Protein AF-A0A9P7Z4H4-F1 (afdb_monomer_lite)

Foldseek 3Di:
DDPPPPPPDPDQDFFDWDQKDKAFFAQAKKKKWKAAAWKFKAQPPDDPPDHTPDIDGHRPDTDIDMRGGRIMMIDHGMTIGIGD

pLDDT: mean 80.69, std 16.82, range [34.56, 93.56]

Radius of gyration: 15.37 Å;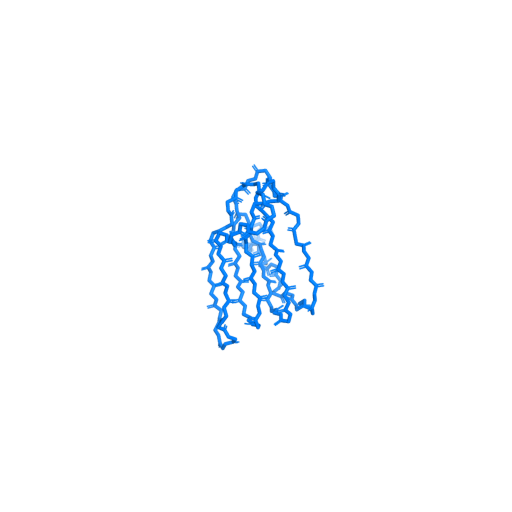 chains: 1; bounding box: 25×32×56 Å

Organism: NCBI:txid1763456

Structure (mmCIF, N/CA/C/O backbone):
data_AF-A0A9P7Z4H4-F1
#
_entry.id   AF-A0A9P7Z4H4-F1
#
loop_
_atom_site.group_PDB
_atom_site.id
_atom_site.type_symbol
_atom_site.label_atom_id
_atom_site.label_alt_id
_atom_site.label_comp_id
_atom_site.label_asym_id
_atom_site.label_entity_id
_atom_site.label_seq_id
_atom_site.pdbx_PDB_ins_code
_atom_site.Cartn_x
_atom_site.Cartn_y
_atom_site.Cartn_z
_atom_site.occupancy
_atom_site.B_iso_or_equiv
_atom_site.auth_seq_id
_atom_site.auth_comp_id
_atom_site.auth_asym_id
_atom_site.auth_atom_id
_atom_site.pdbx_PDB_model_num
ATOM 1 N N . MET A 1 1 ? -5.649 22.691 -39.939 1.00 39.06 1 MET A N 1
ATOM 2 C CA . MET A 1 1 ? -5.780 21.555 -39.008 1.00 39.06 1 MET A CA 1
ATOM 3 C C . MET A 1 1 ? -5.146 22.004 -37.707 1.00 39.06 1 MET A C 1
ATOM 5 O O . MET A 1 1 ? -3.930 22.046 -37.619 1.00 39.06 1 MET A O 1
ATOM 9 N N . SER A 1 2 ? -5.969 22.544 -36.810 1.00 46.62 2 SER A N 1
ATOM 10 C CA . SER A 1 2 ? -5.561 23.049 -35.499 1.00 46.62 2 SER A CA 1
ATOM 11 C C . SER A 1 2 ? -5.853 21.926 -34.523 1.00 46.62 2 SER A C 1
ATOM 13 O O . SER A 1 2 ? -7.016 21.706 -34.198 1.00 46.62 2 SER A O 1
ATOM 15 N N . GLU A 1 3 ? -4.831 21.173 -34.139 1.00 44.84 3 GLU A N 1
ATOM 16 C CA . GLU A 1 3 ? -4.961 20.179 -33.079 1.00 44.84 3 GLU A CA 1
ATOM 17 C C . GLU A 1 3 ? -5.165 20.945 -31.771 1.00 44.84 3 GLU A C 1
ATOM 19 O O . GLU A 1 3 ? -4.291 21.665 -31.288 1.00 44.84 3 GLU A O 1
ATOM 24 N N . SER A 1 4 ? -6.399 20.901 -31.275 1.00 41.47 4 SER A N 1
ATOM 25 C CA . SER A 1 4 ? -6.778 21.446 -29.983 1.00 41.47 4 SER A CA 1
ATOM 26 C C . SER A 1 4 ? -6.002 20.719 -28.895 1.00 41.47 4 SER A C 1
ATOM 28 O O . SER A 1 4 ? -6.080 19.498 -28.776 1.00 41.47 4 SER A O 1
ATOM 30 N N . VAL A 1 5 ? -5.273 21.497 -28.098 1.00 47.97 5 VAL A N 1
ATOM 31 C CA . VAL A 1 5 ? -4.654 21.080 -26.838 1.00 47.97 5 VAL A CA 1
ATOM 32 C C . VAL A 1 5 ? -5.771 20.563 -25.925 1.00 47.97 5 VAL A C 1
ATOM 34 O O . VAL A 1 5 ? -6.471 21.338 -25.281 1.00 47.97 5 VAL A O 1
ATOM 37 N N . GLY A 1 6 ? -6.011 19.258 -25.979 1.00 35.03 6 GLY A N 1
ATOM 38 C CA . GLY A 1 6 ? -7.144 18.588 -25.339 1.00 35.03 6 GLY A CA 1
ATOM 39 C C . GLY A 1 6 ? -7.167 17.069 -25.543 1.00 35.03 6 GLY A C 1
ATOM 40 O O . GLY A 1 6 ? -7.804 16.386 -24.754 1.00 35.03 6 GLY A O 1
ATOM 41 N N . ASP A 1 7 ? -6.427 16.545 -26.530 1.00 34.56 7 ASP A N 1
ATOM 42 C CA . ASP A 1 7 ? -6.392 15.109 -26.876 1.00 34.56 7 ASP A CA 1
ATOM 43 C C . ASP A 1 7 ? -5.086 14.380 -26.499 1.00 34.56 7 ASP A C 1
ATOM 45 O O . ASP A 1 7 ? -4.871 13.232 -26.890 1.00 34.56 7 ASP A O 1
ATOM 49 N N . VAL A 1 8 ? -4.206 14.999 -25.706 1.00 44.09 8 VAL A N 1
ATOM 50 C CA . VAL A 1 8 ? -3.109 14.251 -25.075 1.00 44.09 8 VAL A CA 1
ATOM 51 C C . VAL A 1 8 ? -3.654 13.683 -23.776 1.00 44.09 8 VAL A C 1
ATOM 53 O O . VAL A 1 8 ? -3.818 14.400 -22.790 1.00 44.09 8 VAL A O 1
ATOM 56 N N . ALA A 1 9 ? -3.984 12.394 -23.812 1.00 42.94 9 ALA A N 1
ATOM 57 C CA . ALA A 1 9 ? -4.212 11.589 -22.628 1.00 42.94 9 ALA A CA 1
ATOM 58 C C . ALA A 1 9 ? -3.152 11.934 -21.570 1.00 42.94 9 ALA A C 1
ATOM 60 O O . ALA A 1 9 ? -1.952 11.869 -21.828 1.00 42.94 9 ALA A O 1
ATOM 61 N N . ILE A 1 10 ? -3.668 12.370 -20.426 1.00 42.59 10 ILE A N 1
ATOM 62 C CA . ILE A 1 10 ? -3.012 12.754 -19.180 1.00 42.59 10 ILE A CA 1
ATOM 63 C C . ILE A 1 10 ? -1.703 11.974 -19.019 1.00 42.59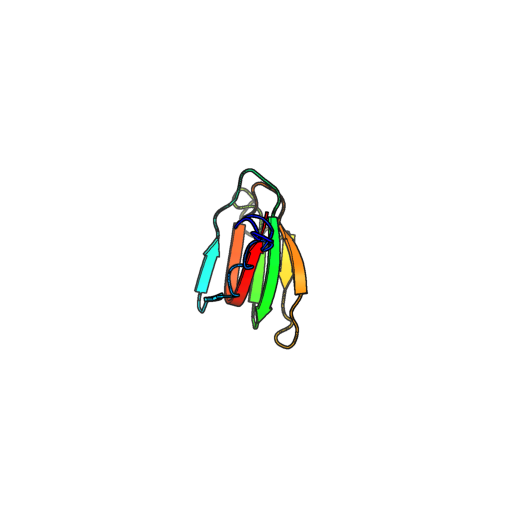 10 ILE A C 1
ATOM 65 O O . ILE A 1 10 ? -1.732 10.754 -18.861 1.00 42.59 10 ILE A O 1
ATOM 69 N N . GLU A 1 11 ? -0.574 12.685 -19.101 1.00 44.03 11 GLU A N 1
ATOM 70 C CA . GLU A 1 11 ? 0.742 12.160 -18.757 1.00 44.03 11 GLU A CA 1
ATOM 71 C C . GLU A 1 11 ? 0.640 11.496 -17.385 1.00 44.03 11 GLU A C 1
ATOM 73 O O . GLU A 1 11 ? 0.440 12.141 -16.357 1.00 44.03 11 GLU A O 1
ATOM 78 N N . GLU A 1 12 ? 0.688 10.172 -17.406 1.00 51.09 12 GLU A N 1
ATOM 79 C CA . GLU A 1 12 ? 0.793 9.329 -16.238 1.00 51.09 12 GLU A CA 1
ATOM 80 C C . GLU A 1 12 ? 1.898 9.864 -15.324 1.00 51.09 12 GLU A C 1
ATOM 82 O O . GLU A 1 12 ? 3.062 9.873 -15.725 1.00 51.09 12 GLU A O 1
ATOM 87 N N . GLU A 1 13 ? 1.552 10.291 -14.105 1.00 54.41 13 GLU A N 1
ATOM 88 C CA . GLU A 1 13 ? 2.563 10.689 -13.125 1.00 54.41 13 GLU A CA 1
ATOM 89 C C . GLU A 1 13 ? 3.656 9.606 -13.042 1.00 54.41 13 GLU A C 1
ATOM 91 O O . GLU A 1 13 ? 3.334 8.407 -12.967 1.00 54.41 13 GLU A O 1
ATOM 96 N N . PRO A 1 14 ? 4.944 9.985 -13.127 1.00 71.06 14 PRO A N 1
ATOM 97 C CA . PRO A 1 14 ? 6.022 9.014 -13.156 1.00 71.06 14 PRO A CA 1
ATOM 98 C C . PRO A 1 14 ? 6.041 8.226 -11.845 1.00 71.06 14 PRO A C 1
ATOM 100 O O . PRO A 1 14 ? 5.822 8.777 -10.771 1.00 71.06 14 PRO A O 1
ATOM 103 N N . GLN A 1 15 ? 6.335 6.925 -11.923 1.00 79.94 15 GLN A N 1
ATOM 104 C CA . GLN A 1 15 ? 6.609 6.137 -10.721 1.00 79.94 15 GLN A CA 1
ATOM 105 C C . GLN A 1 15 ? 7.709 6.813 -9.898 1.00 79.94 15 GLN A C 1
ATOM 107 O O . GLN A 1 15 ? 8.809 7.048 -10.402 1.00 79.94 15 GLN A O 1
ATOM 112 N N . GLU A 1 16 ? 7.440 7.043 -8.618 1.00 87.88 16 GLU A N 1
ATOM 113 C CA . GLU A 1 16 ? 8.401 7.626 -7.690 1.00 87.88 16 GLU A CA 1
ATOM 114 C C . GLU A 1 16 ? 9.017 6.551 -6.796 1.00 87.88 16 GLU A C 1
ATOM 116 O O . GLU A 1 16 ? 8.364 5.579 -6.407 1.00 87.88 16 GLU A O 1
ATOM 121 N N . TYR A 1 17 ? 10.301 6.711 -6.475 1.00 89.44 17 TYR A N 1
ATOM 122 C CA . TYR A 1 17 ? 10.991 5.817 -5.552 1.00 89.44 17 TYR A CA 1
ATOM 123 C C . TYR A 1 17 ? 10.862 6.312 -4.116 1.00 89.44 17 TYR A C 1
ATOM 125 O O . TYR A 1 17 ? 11.336 7.397 -3.776 1.00 89.44 17 TYR A O 1
ATOM 133 N N . TYR A 1 18 ? 10.343 5.453 -3.244 1.00 90.12 18 TYR A N 1
ATOM 134 C CA . TYR A 1 18 ? 10.259 5.712 -1.815 1.00 90.12 18 TYR A CA 1
ATOM 135 C C . TYR A 1 18 ? 11.131 4.727 -1.046 1.00 90.12 18 TYR A C 1
ATOM 137 O O . TYR A 1 18 ? 10.929 3.512 -1.080 1.00 90.12 18 TYR A O 1
ATOM 145 N N . ARG A 1 19 ? 12.081 5.270 -0.279 1.00 90.25 19 ARG A N 1
ATOM 146 C CA . ARG A 1 19 ? 12.852 4.495 0.704 1.00 90.25 19 ARG A CA 1
ATOM 147 C C . ARG A 1 19 ? 11.981 4.083 1.893 1.00 90.25 19 ARG A C 1
ATOM 149 O O . ARG A 1 19 ? 12.095 2.975 2.402 1.00 90.25 19 ARG A O 1
ATOM 156 N N . GLY A 1 20 ? 11.091 4.977 2.308 1.00 91.69 20 GLY A N 1
ATOM 157 C CA . GLY A 1 20 ? 10.112 4.762 3.362 1.00 91.69 20 GLY A CA 1
ATOM 158 C C . GLY A 1 20 ? 9.045 5.842 3.276 1.00 91.69 20 GLY A C 1
ATOM 159 O O . GLY A 1 20 ? 9.369 7.020 3.412 1.00 91.69 20 GLY A O 1
ATOM 160 N N . HIS A 1 21 ? 7.801 5.455 3.016 1.00 93.00 21 HIS A N 1
ATOM 161 C CA . HIS A 1 21 ? 6.68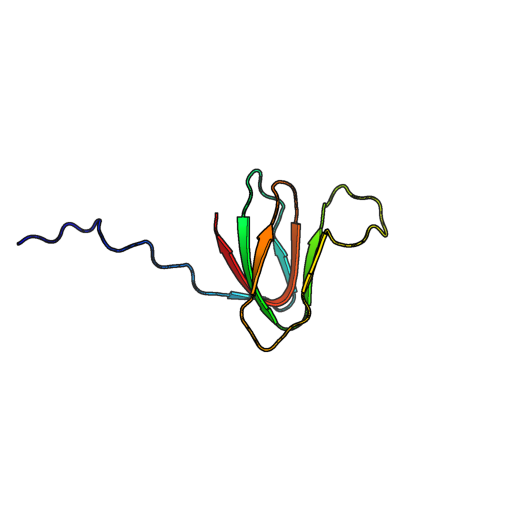1 6.386 2.918 1.00 93.00 21 HIS A CA 1
ATOM 162 C C . HIS A 1 21 ? 5.365 5.699 3.291 1.00 93.00 21 HIS A C 1
ATOM 164 O O . HIS A 1 21 ? 5.225 4.483 3.138 1.00 93.00 21 HIS A O 1
ATOM 170 N N . VAL A 1 22 ? 4.413 6.480 3.796 1.00 92.25 22 VAL A N 1
ATOM 171 C CA . VAL A 1 22 ? 3.042 6.033 4.046 1.00 92.25 22 VAL A CA 1
ATOM 172 C C . VAL A 1 22 ? 2.120 6.972 3.294 1.00 92.25 22 VAL A C 1
ATOM 174 O O . VAL A 1 22 ? 2.130 8.168 3.563 1.00 92.25 22 VAL A O 1
ATOM 177 N N . PHE A 1 23 ? 1.353 6.423 2.360 1.00 90.81 23 PHE A N 1
ATOM 178 C CA . PHE A 1 23 ? 0.254 7.137 1.735 1.00 90.81 23 PHE A CA 1
ATOM 179 C C . PHE A 1 23 ? -0.982 6.991 2.610 1.00 90.81 23 PHE A C 1
ATOM 181 O O . PHE A 1 23 ? -1.402 5.864 2.906 1.00 90.81 23 PHE A O 1
ATOM 188 N N . ASP A 1 24 ? -1.563 8.127 2.976 1.00 91.94 24 ASP A N 1
ATOM 189 C CA . ASP A 1 24 ? -2.783 8.184 3.770 1.00 91.94 24 ASP A CA 1
ATOM 190 C C . ASP A 1 24 ? -3.956 7.493 3.055 1.00 91.94 24 ASP A C 1
ATOM 192 O O . ASP A 1 24 ? -3.972 7.292 1.826 1.00 91.94 24 ASP A O 1
ATOM 196 N N . ALA A 1 25 ? -4.954 7.112 3.849 1.00 91.62 25 ALA A N 1
ATOM 197 C CA . ALA A 1 25 ? -6.212 6.593 3.346 1.00 91.62 25 ALA A CA 1
ATOM 198 C C . ALA A 1 25 ? -6.936 7.646 2.494 1.00 91.62 25 ALA A C 1
ATOM 200 O O . ALA A 1 25 ? -6.978 8.823 2.842 1.00 91.62 25 ALA A O 1
ATOM 201 N N . ALA A 1 26 ? -7.511 7.208 1.375 1.00 88.81 26 ALA A N 1
ATOM 202 C CA . ALA A 1 26 ? -8.359 8.041 0.530 1.00 88.81 26 ALA A CA 1
ATOM 203 C C . ALA A 1 26 ? -9.826 7.625 0.668 1.00 88.81 26 ALA A C 1
ATOM 205 O O . ALA A 1 26 ? -10.121 6.451 0.887 1.00 88.81 26 ALA A O 1
ATOM 206 N N . ASP A 1 27 ? -10.741 8.569 0.449 1.00 91.44 27 ASP A N 1
ATOM 207 C CA . ASP A 1 27 ? -12.194 8.330 0.477 1.00 91.44 27 ASP A CA 1
ATOM 208 C C . ASP A 1 27 ? -12.725 7.613 -0.784 1.00 91.44 27 ASP A C 1
ATOM 210 O O . ASP A 1 27 ? -13.932 7.514 -0.998 1.00 91.44 27 ASP A O 1
ATOM 214 N N . HIS A 1 28 ? -11.832 7.154 -1.661 1.00 88.75 28 HIS A N 1
ATOM 215 C CA . HIS A 1 28 ? -12.140 6.431 -2.891 1.00 88.75 28 HIS A CA 1
ATOM 216 C C . HIS A 1 28 ? -11.133 5.302 -3.110 1.00 88.75 28 HIS A C 1
ATOM 218 O O . HIS A 1 28 ? -10.007 5.360 -2.605 1.00 88.75 28 HIS A O 1
ATOM 224 N N . ASP A 1 29 ? -11.548 4.294 -3.875 1.00 90.75 29 ASP A N 1
ATOM 225 C CA . ASP A 1 29 ? -10.665 3.217 -4.314 1.00 90.75 29 ASP A CA 1
ATOM 226 C C . ASP A 1 29 ? -9.559 3.783 -5.210 1.00 90.75 29 ASP A C 1
ATOM 228 O O . ASP A 1 29 ? -9.780 4.727 -5.971 1.00 90.75 29 ASP A O 1
ATOM 232 N N . ARG A 1 30 ? -8.356 3.226 -5.089 1.00 93.00 30 ARG A N 1
ATOM 233 C CA . ARG A 1 30 ? -7.182 3.598 -5.886 1.00 93.00 30 ARG A CA 1
ATOM 234 C C . ARG A 1 30 ? -6.539 2.338 -6.439 1.00 93.00 30 ARG A C 1
ATOM 236 O O . ARG A 1 30 ? -6.621 1.284 -5.819 1.00 93.00 30 ARG A O 1
ATOM 243 N N . THR A 1 31 ? -5.799 2.450 -7.527 1.00 91.50 31 THR A N 1
ATOM 244 C CA . THR A 1 31 ? -4.898 1.391 -7.989 1.00 91.50 31 THR A CA 1
ATOM 245 C C . THR A 1 31 ? -3.465 1.785 -7.665 1.00 91.50 31 THR A C 1
ATOM 247 O O . THR A 1 31 ? -3.041 2.911 -7.923 1.00 91.50 31 THR A O 1
ATOM 250 N N . ILE A 1 32 ? -2.705 0.861 -7.080 1.00 90.69 32 ILE A N 1
ATOM 251 C CA . ILE A 1 32 ? -1.262 1.003 -6.913 1.00 90.69 32 ILE A CA 1
ATOM 252 C C . ILE A 1 32 ? -0.539 0.165 -7.958 1.00 90.69 32 ILE A C 1
ATOM 254 O O . ILE A 1 32 ? -0.668 -1.055 -7.972 1.00 90.69 32 ILE A O 1
ATOM 258 N N . THR A 1 33 ? 0.300 0.808 -8.764 1.00 91.00 33 THR A N 1
ATOM 259 C CA . THR A 1 33 ? 1.328 0.133 -9.558 1.00 91.00 33 THR A CA 1
ATOM 260 C C . THR A 1 33 ? 2.637 0.205 -8.800 1.00 91.00 33 THR A C 1
ATOM 262 O O . THR A 1 33 ? 3.109 1.294 -8.454 1.00 91.00 33 THR A O 1
ATOM 265 N N . CYS A 1 34 ? 3.271 -0.941 -8.557 1.00 88.38 34 CYS A N 1
ATOM 266 C CA . CYS A 1 34 ? 4.473 -0.947 -7.741 1.00 88.38 34 CYS A CA 1
ATOM 267 C C . CYS A 1 34 ? 5.520 -2.009 -8.064 1.00 88.38 34 CYS A C 1
ATOM 269 O O . CYS A 1 34 ? 5.227 -3.083 -8.589 1.00 88.38 34 CYS A O 1
ATOM 271 N N . ARG A 1 35 ? 6.772 -1.702 -7.706 1.00 88.06 35 ARG A N 1
ATOM 272 C CA . ARG A 1 35 ? 7.934 -2.587 -7.854 1.00 88.06 35 ARG A CA 1
ATOM 273 C C . ARG A 1 35 ? 8.969 -2.307 -6.774 1.00 88.06 35 ARG A C 1
ATOM 275 O O . ARG A 1 35 ? 9.539 -1.220 -6.731 1.00 88.06 35 ARG A O 1
ATOM 282 N N . GLY A 1 36 ? 9.286 -3.303 -5.952 1.00 84.56 36 GLY A N 1
ATOM 283 C CA . GLY A 1 36 ? 10.350 -3.171 -4.960 1.00 84.56 36 GLY A CA 1
ATOM 284 C C . GLY A 1 36 ? 10.249 -4.156 -3.808 1.00 84.56 36 GLY A C 1
ATOM 285 O O . GLY A 1 36 ? 9.665 -5.234 -3.936 1.00 84.56 36 GLY A O 1
ATOM 286 N N . THR A 1 37 ? 10.873 -3.792 -2.694 1.00 83.25 37 THR A N 1
ATOM 287 C CA . THR A 1 37 ? 11.173 -4.716 -1.598 1.00 83.25 37 THR A CA 1
ATOM 288 C C . THR A 1 37 ? 9.946 -5.042 -0.759 1.00 83.25 37 THR A C 1
ATOM 290 O O . THR A 1 37 ? 9.671 -6.221 -0.514 1.00 83.25 37 THR A O 1
ATOM 293 N N . LEU A 1 38 ? 9.211 -4.026 -0.296 1.00 85.56 38 LEU A N 1
ATOM 294 C CA . LEU A 1 38 ? 8.065 -4.247 0.577 1.00 85.56 38 LEU A CA 1
ATOM 295 C C . LEU A 1 38 ? 6.999 -3.164 0.433 1.00 85.56 38 LEU A C 1
ATOM 297 O O . LEU A 1 38 ? 7.253 -1.986 0.678 1.00 85.56 38 LEU A O 1
ATOM 301 N N . ILE A 1 39 ? 5.777 -3.599 0.129 1.00 88.06 39 ILE A N 1
ATOM 302 C CA . ILE A 1 39 ? 4.584 -2.747 0.136 1.00 88.06 39 ILE A CA 1
ATOM 303 C C . ILE A 1 39 ? 3.482 -3.451 0.910 1.00 88.06 39 ILE A C 1
ATOM 305 O O . ILE A 1 39 ? 3.321 -4.670 0.809 1.00 88.06 39 ILE A O 1
ATOM 309 N N . MET A 1 40 ? 2.760 -2.691 1.723 1.00 91.12 40 MET A N 1
ATOM 310 C CA . MET A 1 40 ? 1.672 -3.189 2.555 1.00 91.12 40 MET A CA 1
ATOM 311 C C . MET A 1 40 ? 0.470 -2.264 2.438 1.00 91.12 40 MET A C 1
ATOM 313 O O . MET A 1 40 ? 0.598 -1.069 2.684 1.00 91.12 40 MET A O 1
ATOM 317 N N . ILE A 1 41 ? -0.690 -2.834 2.133 1.00 91.44 41 ILE A N 1
ATOM 318 C CA . ILE A 1 41 ? -1.982 -2.151 2.213 1.00 91.44 41 ILE A CA 1
ATOM 319 C C . ILE A 1 41 ? -2.652 -2.619 3.500 1.00 91.44 41 ILE A C 1
ATOM 321 O O . ILE A 1 41 ? -2.727 -3.826 3.745 1.00 91.44 41 ILE A O 1
ATOM 325 N N . TYR A 1 42 ? -3.105 -1.705 4.348 1.00 90.56 42 TYR A N 1
ATOM 326 C CA . TYR A 1 42 ? -3.741 -2.054 5.620 1.00 90.56 42 TYR A CA 1
ATOM 327 C C . TYR A 1 42 ? -4.806 -1.032 6.005 1.00 90.56 42 TYR A C 1
ATOM 329 O O . TYR A 1 42 ? -4.732 0.135 5.631 1.00 90.56 42 TYR A O 1
ATOM 337 N N . ASP A 1 43 ? -5.787 -1.499 6.768 1.00 90.50 43 ASP A N 1
ATOM 338 C CA . ASP A 1 43 ? -6.785 -0.639 7.390 1.00 90.50 43 ASP A CA 1
ATOM 339 C C . ASP A 1 43 ? -6.148 0.035 8.621 1.00 90.50 43 ASP A C 1
ATOM 341 O O . ASP A 1 43 ? -5.697 -0.674 9.533 1.00 90.50 43 ASP A O 1
ATOM 345 N N . PRO A 1 44 ? -6.066 1.376 8.669 1.00 88.19 44 PRO A N 1
ATOM 346 C CA . PRO A 1 44 ? -5.498 2.093 9.808 1.00 88.19 44 PRO A CA 1
ATOM 347 C C . PRO A 1 44 ? -6.301 1.914 11.102 1.00 88.19 44 PRO A C 1
ATOM 349 O O . PRO A 1 44 ? -5.744 2.071 12.190 1.00 88.19 44 PRO A O 1
ATOM 352 N N . ASN A 1 45 ? -7.582 1.553 11.006 1.00 88.75 45 ASN A N 1
ATOM 353 C CA . ASN A 1 45 ? -8.465 1.330 12.150 1.00 88.75 45 ASN A CA 1
ATOM 354 C C . ASN A 1 45 ? -8.427 -0.116 12.660 1.00 88.75 45 ASN A C 1
ATOM 356 O O . ASN A 1 45 ? -9.020 -0.421 13.699 1.00 88.75 45 ASN A O 1
ATOM 360 N N . ALA A 1 46 ? -7.735 -1.019 11.960 1.00 87.06 46 ALA A N 1
ATOM 361 C CA . ALA A 1 46 ? -7.626 -2.404 12.384 1.00 87.06 46 ALA A CA 1
ATOM 362 C C . ALA A 1 46 ? -6.850 -2.533 13.706 1.00 87.06 46 ALA A C 1
ATOM 364 O O . ALA A 1 46 ? -5.886 -1.814 13.986 1.00 87.06 46 ALA A O 1
ATOM 365 N N . ALA A 1 47 ? -7.244 -3.509 14.527 1.00 87.12 47 ALA A N 1
ATOM 366 C CA . ALA A 1 47 ? -6.575 -3.787 15.793 1.00 87.12 47 ALA A CA 1
ATOM 367 C C . ALA A 1 47 ? -5.079 -4.098 15.589 1.00 87.12 47 ALA A C 1
ATOM 369 O O . ALA A 1 47 ? -4.673 -4.696 14.586 1.00 87.12 47 ALA A O 1
ATOM 370 N N . LYS A 1 48 ? -4.242 -3.746 16.575 1.00 79.75 48 LYS A N 1
ATOM 371 C CA . LYS A 1 48 ? -2.803 -4.057 16.538 1.00 79.75 48 LYS A CA 1
ATOM 372 C C . LYS A 1 48 ? -2.578 -5.560 16.350 1.00 79.75 48 LYS A C 1
ATOM 374 O O . LYS A 1 48 ? -3.144 -6.368 17.076 1.00 79.75 48 LYS A O 1
ATOM 379 N N . GLY A 1 49 ? -1.711 -5.917 15.404 1.00 80.25 49 GLY A N 1
ATOM 380 C CA . GLY A 1 49 ? -1.408 -7.312 15.066 1.00 80.25 49 GLY A CA 1
ATOM 381 C C . GLY A 1 49 ? -2.291 -7.905 13.965 1.00 80.25 49 GLY A C 1
ATOM 382 O O . GLY A 1 49 ? -2.026 -9.026 13.536 1.00 80.25 49 GLY A O 1
ATOM 383 N N . THR A 1 50 ? -3.283 -7.161 13.464 1.00 86.25 50 THR A N 1
ATOM 384 C CA . THR A 1 50 ? -4.035 -7.557 12.267 1.00 86.25 50 THR A CA 1
ATOM 385 C C . THR A 1 50 ? -3.099 -7.609 11.061 1.00 86.25 50 THR A C 1
ATOM 387 O O . THR A 1 50 ? -2.252 -6.731 10.872 1.00 86.25 50 THR A O 1
ATOM 390 N N . ALA A 1 51 ? -3.220 -8.668 10.261 1.00 86.94 51 ALA A N 1
ATOM 391 C CA . ALA A 1 51 ? -2.449 -8.804 9.035 1.00 86.94 51 ALA A CA 1
ATOM 392 C C . ALA A 1 51 ? -2.832 -7.696 8.034 1.00 86.94 51 ALA A C 1
ATOM 394 O O . ALA A 1 51 ? -3.992 -7.285 7.998 1.00 86.94 51 ALA A O 1
ATOM 395 N N . PRO A 1 52 ? -1.885 -7.212 7.211 1.00 86.19 52 PRO A N 1
ATOM 396 C CA . PRO A 1 52 ? -2.218 -6.282 6.140 1.00 86.19 52 PRO A CA 1
ATOM 397 C C . PRO A 1 52 ? -3.175 -6.947 5.144 1.00 86.19 52 PRO A C 1
ATOM 399 O O . PRO A 1 52 ? -3.054 -8.144 4.877 1.00 86.19 52 PRO A O 1
ATOM 402 N N . TYR A 1 53 ? -4.080 -6.153 4.573 1.00 84.69 53 TYR A N 1
ATOM 403 C CA . TYR A 1 53 ? -4.987 -6.571 3.501 1.00 84.69 53 TYR A CA 1
ATOM 404 C C . TYR A 1 53 ? -4.218 -7.162 2.324 1.00 84.69 53 TYR A C 1
ATOM 406 O O . TYR A 1 53 ? -4.564 -8.216 1.797 1.00 84.69 53 TYR A O 1
ATOM 414 N N . TRP A 1 54 ? -3.116 -6.506 1.967 1.00 88.44 54 TRP A N 1
ATOM 415 C CA . TRP A 1 54 ? -2.216 -6.998 0.945 1.00 88.44 54 TRP A CA 1
ATOM 416 C C . TRP A 1 54 ? -0.766 -6.735 1.314 1.00 88.44 54 TRP A C 1
ATOM 418 O O . TRP A 1 54 ? -0.425 -5.719 1.924 1.00 88.44 54 TRP A O 1
ATOM 428 N N . LYS A 1 55 ? 0.103 -7.668 0.928 1.00 87.00 55 LYS A N 1
ATOM 429 C CA . LYS A 1 55 ? 1.543 -7.567 1.131 1.00 87.00 55 LYS A CA 1
ATOM 430 C C . LYS A 1 55 ? 2.276 -8.022 -0.114 1.00 87.00 55 LYS A C 1
ATOM 432 O O . LYS A 1 55 ? 2.225 -9.194 -0.481 1.00 87.00 55 LYS A O 1
ATOM 437 N N . TYR A 1 56 ? 3.036 -7.109 -0.691 1.00 79.88 56 TYR A N 1
ATOM 438 C CA . TYR A 1 56 ? 3.862 -7.369 -1.855 1.00 79.88 56 TYR A CA 1
ATOM 439 C C . TYR A 1 56 ? 5.318 -7.599 -1.465 1.00 79.88 56 TYR A C 1
ATOM 441 O O . TYR A 1 56 ? 5.872 -6.876 -0.633 1.00 79.88 56 TYR A O 1
ATOM 449 N N . LYS A 1 57 ? 5.936 -8.609 -2.083 1.00 72.62 57 LYS A N 1
ATOM 450 C CA . LYS A 1 57 ? 7.361 -8.943 -1.945 1.00 72.62 57 LYS A CA 1
ATOM 451 C C . LYS A 1 57 ? 7.930 -9.482 -3.261 1.00 72.62 57 LYS A C 1
ATOM 453 O O . LYS A 1 57 ? 8.524 -10.559 -3.284 1.00 72.62 57 LYS A O 1
ATOM 458 N N . VAL A 1 58 ? 7.707 -8.785 -4.373 1.00 69.06 58 VAL A N 1
ATOM 459 C CA . VAL A 1 58 ? 8.297 -9.183 -5.660 1.00 69.06 58 VAL A CA 1
ATOM 460 C C . VAL A 1 58 ? 9.085 -8.005 -6.249 1.00 69.06 58 VAL A C 1
ATOM 462 O O . VAL A 1 58 ? 8.517 -7.114 -6.872 1.00 69.06 58 VAL A O 1
ATOM 465 N N . PRO A 1 59 ? 10.419 -7.979 -6.083 1.00 66.56 59 PRO A N 1
ATOM 466 C CA . PRO A 1 59 ? 11.224 -6.809 -6.440 1.00 66.56 59 PRO A CA 1
ATOM 467 C C . PRO A 1 59 ? 11.424 -6.618 -7.950 1.00 66.56 59 PRO A C 1
ATOM 469 O O . PRO A 1 59 ? 11.820 -5.542 -8.385 1.00 66.56 59 PRO A O 1
ATOM 472 N N . ALA A 1 60 ? 11.171 -7.647 -8.763 1.00 74.06 60 ALA A N 1
ATOM 473 C CA . ALA A 1 60 ? 11.622 -7.678 -10.155 1.00 74.06 60 ALA A CA 1
ATOM 474 C C . ALA A 1 60 ? 10.598 -7.183 -11.191 1.00 74.06 60 ALA A C 1
ATOM 476 O O . ALA A 1 60 ? 10.962 -7.003 -12.351 1.00 74.06 60 ALA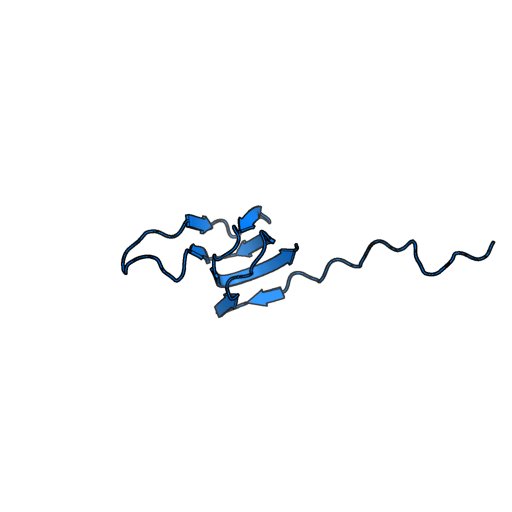 A O 1
ATOM 477 N N . ARG A 1 61 ? 9.323 -7.004 -10.825 1.00 79.25 61 ARG A N 1
ATOM 478 C CA . ARG A 1 61 ? 8.255 -6.660 -11.779 1.00 79.25 61 ARG A CA 1
ATOM 479 C C . ARG A 1 61 ? 7.325 -5.600 -11.214 1.00 79.25 61 ARG A C 1
ATOM 481 O O . ARG A 1 61 ? 7.155 -5.521 -9.998 1.00 79.25 61 ARG A O 1
ATOM 488 N N . ASN A 1 62 ? 6.750 -4.811 -12.117 1.00 84.69 62 ASN A N 1
ATOM 489 C CA . ASN A 1 62 ? 5.616 -3.962 -11.789 1.00 84.69 62 ASN A CA 1
ATOM 490 C C . ASN A 1 62 ? 4.403 -4.865 -11.565 1.00 84.69 62 ASN A C 1
ATOM 492 O O . ASN A 1 62 ? 4.1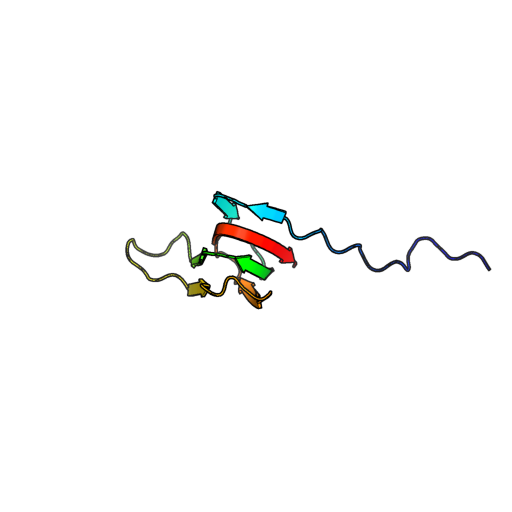52 -5.762 -12.372 1.00 84.69 62 ASN A O 1
ATOM 496 N N . THR A 1 63 ? 3.698 -4.637 -10.466 1.00 86.69 63 THR A N 1
ATOM 497 C CA . THR A 1 63 ? 2.438 -5.301 -10.145 1.00 86.69 63 THR A CA 1
ATOM 498 C C . THR A 1 63 ? 1.415 -4.244 -9.791 1.00 86.69 63 THR A C 1
ATOM 500 O O . THR A 1 63 ? 1.711 -3.346 -8.998 1.00 86.69 63 THR A O 1
ATOM 503 N N . ASP A 1 64 ? 0.231 -4.399 -10.368 1.00 90.12 64 ASP A N 1
ATOM 504 C CA . ASP A 1 64 ? -0.932 -3.587 -10.053 1.00 90.12 64 ASP A CA 1
ATOM 505 C C . ASP A 1 64 ? -1.756 -4.272 -8.967 1.00 90.12 64 ASP A C 1
ATOM 507 O O . ASP A 1 64 ? -1.883 -5.501 -8.941 1.00 90.12 64 ASP A O 1
ATOM 511 N N . HIS A 1 65 ? -2.294 -3.477 -8.052 1.00 91.19 65 HIS A N 1
ATOM 512 C CA . HIS A 1 65 ? -3.225 -3.955 -7.044 1.00 91.19 65 HIS A CA 1
ATOM 513 C C . HIS A 1 65 ? -4.217 -2.864 -6.660 1.00 91.19 65 HIS A C 1
ATOM 515 O O . HIS A 1 65 ? -3.867 -1.686 -6.603 1.00 91.19 65 HIS A O 1
ATOM 521 N N . ASP A 1 66 ? -5.434 -3.266 -6.319 1.00 93.25 66 ASP A N 1
ATOM 522 C CA . ASP A 1 66 ? -6.448 -2.342 -5.828 1.00 93.25 66 ASP A CA 1
ATOM 523 C C . ASP A 1 66 ? -6.219 -2.017 -4.347 1.00 93.25 66 ASP A C 1
ATOM 525 O O . ASP A 1 66 ? -5.955 -2.891 -3.512 1.00 93.25 66 ASP A O 1
ATOM 529 N N . VAL A 1 67 ? -6.313 -0.736 -4.022 1.00 91.88 67 VAL A N 1
ATOM 530 C CA . VAL A 1 67 ? -6.282 -0.168 -2.678 1.00 91.88 67 VAL A CA 1
ATOM 531 C C . VAL A 1 67 ? -7.708 0.283 -2.366 1.00 91.88 67 VAL A C 1
ATOM 533 O O . VAL A 1 67 ? -8.147 1.295 -2.917 1.00 91.88 67 VAL A O 1
ATOM 536 N N . PRO A 1 68 ? -8.444 -0.433 -1.501 1.00 93.56 68 PRO A N 1
ATOM 537 C CA . PRO A 1 68 ? -9.803 -0.034 -1.161 1.00 93.56 68 PRO A CA 1
ATOM 538 C C . PRO A 1 68 ? -9.837 1.332 -0.463 1.00 93.56 68 PRO A C 1
ATOM 540 O O . PRO A 1 68 ? -8.894 1.708 0.247 1.00 93.56 68 PRO A O 1
ATOM 543 N N . ALA A 1 69 ? -10.944 2.055 -0.615 1.00 91.69 69 ALA A N 1
ATOM 544 C CA . ALA A 1 69 ? -11.212 3.281 0.125 1.00 91.69 69 ALA A CA 1
ATOM 545 C C . ALA A 1 69 ? -11.048 3.055 1.638 1.00 91.69 69 ALA A C 1
ATOM 547 O O . ALA A 1 69 ? -11.451 2.025 2.184 1.00 91.69 69 ALA A O 1
ATOM 548 N N . GLY A 1 70 ? -10.443 4.021 2.325 1.00 91.25 70 GLY A N 1
ATOM 549 C CA . GLY A 1 70 ? -10.151 3.933 3.756 1.00 91.25 70 GLY A CA 1
ATOM 550 C C . GLY A 1 70 ? -8.869 3.171 4.120 1.00 91.25 70 GLY A C 1
ATOM 551 O O . GLY A 1 70 ? -8.528 3.135 5.298 1.00 91.25 70 GLY A O 1
ATOM 552 N N . TYR A 1 71 ? -8.131 2.600 3.157 1.00 92.31 71 TYR A N 1
ATOM 553 C CA . TYR A 1 71 ? -6.882 1.869 3.425 1.00 92.31 71 TYR A CA 1
ATOM 554 C C . TYR A 1 71 ? -5.636 2.722 3.160 1.00 92.31 71 TYR A C 1
ATOM 556 O O . TYR A 1 71 ? -5.560 3.467 2.179 1.00 92.31 71 TYR A O 1
ATOM 564 N N . GLU A 1 72 ? -4.624 2.549 4.010 1.00 92.12 72 GLU A N 1
ATOM 565 C CA . GLU A 1 72 ? -3.302 3.172 3.889 1.00 92.12 72 GLU A CA 1
ATOM 566 C C . GLU A 1 72 ? -2.327 2.269 3.126 1.00 92.12 72 GLU A C 1
ATOM 568 O O . GLU A 1 72 ? -2.416 1.036 3.179 1.00 92.12 72 GLU A O 1
ATOM 573 N N . VAL A 1 73 ? -1.340 2.884 2.464 1.00 91.38 73 VAL A N 1
ATOM 574 C CA . VAL A 1 73 ? -0.268 2.163 1.764 1.00 91.38 73 VAL A CA 1
ATOM 575 C C . VAL A 1 73 ? 1.085 2.486 2.386 1.00 91.38 73 VAL A C 1
ATOM 577 O O . VAL A 1 73 ? 1.603 3.590 2.257 1.00 91.38 73 VAL A O 1
ATOM 580 N N . LYS A 1 74 ? 1.702 1.487 3.017 1.00 91.44 74 LYS A N 1
ATOM 58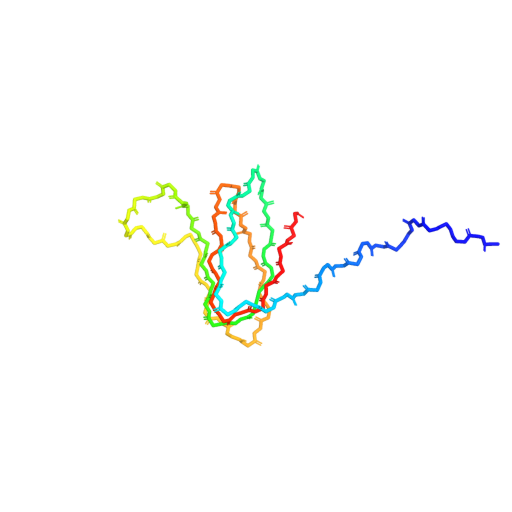1 C CA . LYS A 1 74 ? 3.077 1.535 3.528 1.00 91.44 74 LYS A CA 1
ATOM 582 C C . LYS A 1 74 ? 4.047 1.034 2.469 1.00 91.44 74 LYS A C 1
ATOM 584 O O . LYS A 1 74 ? 3.912 -0.093 1.996 1.00 91.44 74 LYS A O 1
ATOM 589 N N . VAL A 1 75 ? 5.065 1.830 2.175 1.00 90.75 75 VAL A N 1
ATOM 590 C CA . VAL A 1 75 ? 6.076 1.555 1.152 1.00 90.75 75 VAL A CA 1
ATOM 591 C C . VAL A 1 75 ? 7.461 1.597 1.777 1.00 90.75 75 VAL A C 1
ATOM 593 O O . VAL A 1 75 ? 7.805 2.559 2.463 1.00 90.75 75 VAL A O 1
ATOM 596 N N . ILE A 1 76 ? 8.259 0.556 1.540 1.00 90.44 76 ILE A N 1
ATOM 597 C CA . ILE A 1 76 ? 9.662 0.476 1.954 1.00 90.44 76 ILE A CA 1
ATOM 598 C C . ILE A 1 76 ? 10.488 -0.039 0.773 1.00 90.44 76 ILE A C 1
ATOM 600 O O . ILE A 1 76 ? 10.263 -1.148 0.279 1.00 90.44 76 ILE A O 1
ATOM 604 N N . ASP A 1 77 ? 11.453 0.777 0.351 1.00 89.50 77 ASP A N 1
ATOM 605 C CA . ASP A 1 77 ? 12.361 0.525 -0.772 1.00 89.50 77 ASP A CA 1
ATOM 606 C C . ASP A 1 77 ? 11.645 0.034 -2.042 1.00 89.50 77 ASP A C 1
ATOM 608 O O . ASP A 1 77 ? 11.870 -1.089 -2.516 1.00 89.50 77 ASP A O 1
ATOM 612 N N . ALA A 1 78 ? 10.748 0.864 -2.585 1.00 89.81 78 ALA A N 1
ATOM 613 C CA . ALA A 1 78 ? 10.001 0.535 -3.797 1.00 89.81 78 ALA A CA 1
ATOM 614 C C . ALA A 1 78 ? 9.636 1.748 -4.662 1.00 89.81 78 ALA A C 1
ATOM 616 O O . ALA A 1 78 ? 9.479 2.866 -4.177 1.00 89.81 78 ALA A O 1
ATOM 617 N N . TRP A 1 79 ? 9.467 1.476 -5.955 1.00 89.94 79 TRP A N 1
ATOM 618 C CA . TRP A 1 79 ? 8.857 2.361 -6.941 1.00 89.94 79 TRP A CA 1
ATOM 619 C C . TRP A 1 79 ? 7.341 2.227 -6.867 1.00 89.94 79 TRP A C 1
ATOM 621 O O . TRP A 1 79 ? 6.832 1.102 -6.906 1.00 89.94 79 TRP A O 1
ATOM 631 N N . VAL A 1 80 ? 6.635 3.348 -6.758 1.00 89.94 80 VAL A N 1
ATOM 632 C CA . VAL A 1 80 ? 5.183 3.388 -6.581 1.00 89.94 80 VAL A CA 1
ATOM 633 C C . VAL A 1 80 ? 4.569 4.482 -7.443 1.00 89.94 80 VAL A C 1
ATOM 635 O O . VAL A 1 80 ? 5.112 5.576 -7.559 1.00 89.94 80 VAL A O 1
ATOM 638 N N . LYS A 1 81 ? 3.417 4.163 -8.027 1.00 90.44 81 LYS A N 1
ATOM 639 C CA . LYS A 1 81 ? 2.480 5.098 -8.646 1.00 90.44 81 LYS A CA 1
ATOM 640 C C . LYS A 1 81 ? 1.084 4.754 -8.131 1.00 90.44 81 LYS A C 1
ATOM 642 O O . LYS A 1 81 ? 0.713 3.581 -8.136 1.00 90.44 81 LYS A O 1
ATOM 647 N N . LEU A 1 82 ? 0.342 5.753 -7.665 1.00 87.38 82 LEU A N 1
ATOM 648 C CA . LEU A 1 82 ? -1.047 5.613 -7.227 1.00 87.38 82 LEU A CA 1
ATOM 649 C C . LEU A 1 82 ? -1.952 6.360 -8.204 1.00 87.38 82 LEU A C 1
ATOM 651 O O . LEU A 1 82 ? -1.716 7.527 -8.494 1.00 87.38 82 LEU A O 1
ATOM 655 N N . THR A 1 83 ? -2.985 5.690 -8.699 1.00 88.31 83 THR A N 1
ATOM 656 C CA . THR A 1 83 ? -3.988 6.260 -9.608 1.00 88.31 83 THR A CA 1
ATOM 657 C C . THR A 1 83 ? -5.385 6.076 -9.035 1.00 88.31 83 THR A C 1
ATOM 659 O O . THR A 1 83 ? -5.619 5.154 -8.255 1.00 88.31 83 THR A O 1
ATOM 662 N N . LYS A 1 84 ? -6.300 6.975 -9.398 1.00 81.81 84 LYS A N 1
ATOM 663 C CA . LYS A 1 84 ? -7.727 6.869 -9.080 1.00 81.81 84 LYS A CA 1
ATOM 664 C C . LYS A 1 84 ? -8.456 5.993 -10.093 1.00 81.81 84 LYS A C 1
ATOM 666 O O . LYS A 1 84 ? -8.062 6.050 -11.278 1.00 81.81 84 LYS A O 1
#

Sequence (84 aa):
MSESVGDVAIEEEPQEYYRGHVFDAADHDRTITCRGTLIMIYDPNAAKGTAPYWKYKVPARNTDHDVPAGYEVKVIDAWVKLTK

Secondary structure (DSSP, 8-state):
----TT-S---PPPPEEEEEEEEPP-SS-EEEEEEEEEEEEE-TTSPTTPPPSEEE--TTS-EEEEE-TT-EEEEEEEEEEEE-